Protein AF-A0A1H3CPK6-F1 (afdb_monomer_lite)

pLDDT: mean 84.08, std 11.9, range [36.28, 96.44]

Secondary structure (DSSP, 8-state):
-HHHHHHHHHHHHHHHHHHHHHS-TTGGG-GGGHHHHHHHHHHHHHHHHHHHHHHHHHHHHHHHHTT---EEE--TTS-EEEEEETTEEEEEEEETTEEEEEEEETTTEEEEEEEEETTS-HHHHHHHHHHTT---

Radius of gyration: 18.85 Å; chains: 1; bounding box: 45×26×53 Å

Foldseek 3Di:
DVVVVVVVLVVVVVVLVVVVVPDDPCLVVDPVCVVVVVVSVVSVLVVVLVVQLVLQVVLVVVCVVVVFPWDWDDDSNNTWIWGDDDQWIWIWGQDPQWTWIWIQGNNNDIDTDDIGHSPPDSVVVVVVVVVVVPDD

Structure (mmCIF, N/CA/C/O backbone):
data_AF-A0A1H3CPK6-F1
#
_entry.id   AF-A0A1H3CPK6-F1
#
loop_
_atom_site.group_PDB
_atom_site.id
_atom_site.type_symbol
_atom_site.label_atom_id
_atom_site.label_alt_id
_atom_site.label_comp_id
_atom_site.label_asym_id
_atom_site.label_entity_id
_atom_site.label_seq_id
_atom_site.pdbx_PDB_ins_code
_atom_site.Cartn_x
_atom_site.Cartn_y
_atom_site.Cartn_z
_atom_site.occupancy
_atom_site.B_iso_or_equiv
_atom_site.auth_seq_id
_atom_site.auth_comp_id
_atom_site.auth_asym_id
_atom_site.auth_atom_id
_atom_site.pdbx_PDB_model_num
ATOM 1 N N . MET A 1 1 ? -14.484 4.489 -18.994 1.00 45.88 1 MET A N 1
ATOM 2 C CA . MET A 1 1 ? -13.236 5.287 -18.879 1.00 45.88 1 MET A CA 1
ATOM 3 C C . MET A 1 1 ? -12.083 4.567 -18.164 1.00 45.88 1 MET A C 1
ATOM 5 O O . MET A 1 1 ? -10.955 4.722 -18.612 1.00 45.88 1 MET A O 1
ATOM 9 N N . GLU A 1 2 ? -12.303 3.767 -17.109 1.00 45.66 2 GLU A N 1
ATOM 10 C CA . GLU A 1 2 ? -11.199 3.108 -16.367 1.00 45.66 2 GLU A CA 1
ATOM 11 C C . GLU A 1 2 ? -10.410 2.048 -17.159 1.00 45.66 2 GLU A C 1
ATOM 13 O O . GLU A 1 2 ? -9.183 2.038 -17.084 1.00 45.66 2 GLU A O 1
ATOM 18 N N . LYS A 1 3 ? -11.073 1.219 -17.984 1.00 45.09 3 LYS A N 1
ATOM 19 C CA . LYS A 1 3 ? -10.398 0.207 -18.828 1.00 45.09 3 LYS A CA 1
ATOM 20 C C . LYS A 1 3 ? -9.319 0.811 -19.737 1.00 45.09 3 LYS A C 1
ATOM 22 O O . LYS A 1 3 ? -8.255 0.230 -19.914 1.00 45.09 3 LYS A O 1
ATOM 27 N N . ASN A 1 4 ? -9.568 2.017 -20.246 1.00 60.09 4 ASN A N 1
ATOM 28 C CA . ASN A 1 4 ? -8.655 2.715 -21.148 1.00 60.09 4 ASN A CA 1
ATOM 29 C C . ASN A 1 4 ? -7.405 3.238 -20.407 1.00 60.09 4 ASN A C 1
ATOM 31 O O . ASN A 1 4 ? -6.321 3.294 -20.976 1.00 60.09 4 ASN A O 1
ATOM 35 N N . LYS A 1 5 ? -7.516 3.563 -19.107 1.00 63.34 5 LYS A N 1
ATOM 36 C CA . LYS A 1 5 ? -6.358 3.939 -18.273 1.00 63.34 5 LYS A CA 1
ATOM 37 C C . LYS A 1 5 ? -5.460 2.741 -17.969 1.00 63.34 5 LYS A C 1
ATOM 39 O O . LYS A 1 5 ? -4.248 2.870 -18.095 1.00 63.34 5 LYS A O 1
ATOM 44 N N .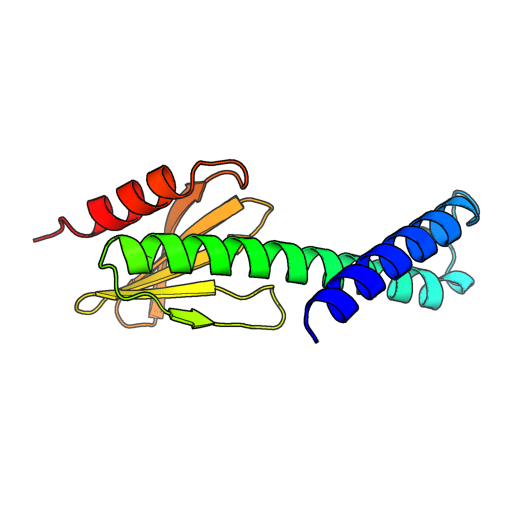 ALA A 1 6 ? -6.046 1.598 -17.608 1.00 59.16 6 ALA A N 1
ATOM 45 C CA . ALA A 1 6 ? -5.288 0.374 -17.344 1.00 59.16 6 ALA A CA 1
ATOM 46 C C . ALA A 1 6 ? -4.550 -0.112 -18.604 1.00 59.16 6 ALA A C 1
ATOM 48 O O . ALA A 1 6 ? -3.357 -0.388 -18.552 1.00 59.16 6 ALA A O 1
ATOM 49 N N . PHE A 1 7 ? -5.228 -0.118 -19.756 1.00 62.06 7 PHE A N 1
ATOM 50 C CA . PHE A 1 7 ? -4.625 -0.473 -21.043 1.00 62.06 7 PHE A CA 1
ATOM 51 C C . PHE A 1 7 ? -3.459 0.454 -21.427 1.00 62.06 7 PHE A C 1
ATOM 53 O O . PHE A 1 7 ? -2.370 -0.018 -21.744 1.00 62.06 7 PHE A O 1
ATOM 60 N N . LYS A 1 8 ? -3.642 1.777 -21.306 1.00 71.19 8 LYS A N 1
ATOM 61 C CA . LYS A 1 8 ? -2.569 2.753 -21.560 1.00 71.19 8 LYS A CA 1
ATOM 62 C C . LYS A 1 8 ? -1.372 2.575 -20.626 1.00 71.19 8 LYS A C 1
ATOM 64 O O . LYS A 1 8 ? -0.246 2.757 -21.067 1.00 71.19 8 LYS A O 1
ATOM 69 N N . GLN A 1 9 ? -1.594 2.205 -19.363 1.00 66.44 9 GLN A N 1
ATOM 70 C CA . GLN A 1 9 ? -0.508 1.905 -18.423 1.00 66.44 9 GLN A CA 1
ATOM 71 C C . GLN A 1 9 ? 0.273 0.653 -18.828 1.00 66.44 9 GLN A C 1
ATOM 73 O O . GLN A 1 9 ? 1.495 0.686 -18.790 1.00 66.44 9 GLN A O 1
ATOM 78 N N . VAL A 1 10 ? -0.408 -0.410 -19.268 1.00 69.25 10 VAL A N 1
ATOM 79 C CA . VAL A 1 10 ? 0.249 -1.638 -19.750 1.00 69.25 10 VAL A CA 1
ATOM 80 C C . VAL A 1 10 ? 1.105 -1.363 -20.986 1.00 69.25 10 VAL A C 1
ATOM 82 O O . VAL A 1 10 ? 2.235 -1.841 -21.054 1.00 69.25 10 VAL A O 1
ATOM 85 N N . ILE A 1 11 ? 0.606 -0.571 -21.940 1.00 74.31 11 ILE A N 1
ATOM 86 C CA . ILE A 1 11 ? 1.391 -0.160 -23.115 1.00 74.31 11 ILE A CA 1
ATOM 87 C C . ILE A 1 11 ? 2.614 0.654 -22.686 1.00 74.31 11 ILE A C 1
ATOM 89 O O . ILE A 1 11 ? 3.718 0.373 -23.141 1.00 74.31 11 ILE A O 1
ATOM 93 N N . LEU A 1 12 ? 2.438 1.626 -21.783 1.00 73.31 12 LEU A N 1
ATOM 94 C CA . LEU A 1 12 ? 3.547 2.450 -21.300 1.00 73.31 12 LEU A CA 1
ATOM 95 C C . LEU A 1 12 ? 4.618 1.607 -20.595 1.00 73.31 12 LEU A C 1
ATOM 97 O O . LEU A 1 12 ? 5.800 1.815 -20.837 1.00 73.31 12 LEU A O 1
ATOM 101 N N . SER A 1 13 ? 4.225 0.650 -19.748 1.00 71.50 13 SER A N 1
ATOM 102 C CA . SER A 1 13 ? 5.175 -0.227 -19.054 1.00 71.50 13 SER A CA 1
ATOM 103 C C . SER A 1 13 ? 5.963 -1.104 -20.034 1.00 71.50 13 SER A C 1
ATOM 105 O O . SER A 1 13 ? 7.171 -1.244 -19.863 1.00 71.50 13 SER A O 1
ATOM 107 N N . HIS A 1 14 ? 5.326 -1.645 -21.082 1.00 77.12 14 HIS A N 1
ATOM 108 C CA . HIS A 1 14 ? 6.034 -2.395 -22.130 1.00 77.12 14 HIS A CA 1
ATOM 109 C C . HIS A 1 14 ? 6.984 -1.508 -22.933 1.00 77.12 14 HIS A C 1
ATOM 111 O O . HIS A 1 14 ? 8.134 -1.880 -23.133 1.00 77.12 14 HIS A O 1
ATOM 117 N N . PHE A 1 15 ? 6.531 -0.321 -23.339 1.00 79.50 15 PHE A N 1
ATOM 118 C CA . PHE A 1 15 ? 7.372 0.640 -24.047 1.00 79.50 15 PHE A CA 1
ATOM 119 C C . PHE A 1 15 ? 8.621 0.998 -23.231 1.00 79.50 15 PHE A C 1
ATOM 121 O O . PHE A 1 15 ? 9.728 0.935 -23.747 1.00 79.50 15 PHE A O 1
ATOM 128 N N . ILE A 1 16 ? 8.464 1.295 -21.938 1.00 79.06 16 ILE A N 1
ATOM 129 C CA . ILE A 1 16 ? 9.595 1.628 -21.064 1.00 79.06 16 ILE A CA 1
ATOM 130 C C . ILE A 1 16 ? 10.534 0.450 -20.841 1.00 79.06 16 ILE A C 1
ATOM 132 O O . ILE A 1 16 ? 11.741 0.661 -20.761 1.00 79.06 16 ILE A O 1
ATOM 136 N N . LYS A 1 17 ? 10.007 -0.775 -20.756 1.00 80.38 17 LYS A N 1
ATOM 137 C CA . LYS A 1 17 ? 10.850 -1.968 -20.684 1.00 80.38 17 LYS A CA 1
ATOM 138 C C . LYS A 1 17 ? 11.721 -2.087 -21.937 1.00 80.38 17 LYS A C 1
ATOM 140 O O . LYS A 1 17 ? 12.930 -2.191 -21.803 1.00 80.38 17 LYS A O 1
ATOM 145 N N . ASN A 1 18 ? 11.121 -1.964 -23.118 1.00 80.81 18 ASN A N 1
ATOM 146 C CA . ASN A 1 18 ? 11.849 -2.053 -24.383 1.00 80.81 18 ASN A CA 1
ATOM 147 C C . ASN A 1 18 ? 12.892 -0.936 -24.522 1.00 80.81 18 ASN A C 1
ATOM 149 O O . ASN A 1 18 ? 14.027 -1.212 -24.880 1.00 80.81 18 ASN A O 1
ATOM 153 N N . VAL A 1 19 ? 12.544 0.306 -24.160 1.00 79.50 19 VAL A N 1
ATOM 154 C CA . VAL A 1 19 ? 13.510 1.417 -24.137 1.00 79.50 19 VAL A CA 1
ATOM 155 C C . VAL A 1 19 ? 14.674 1.101 -23.200 1.00 79.50 19 VAL A C 1
ATOM 157 O O . VAL A 1 19 ? 15.815 1.352 -23.558 1.00 79.50 19 VAL A O 1
ATOM 160 N N . LYS A 1 20 ? 14.415 0.533 -22.014 1.00 77.75 20 LYS A N 1
ATOM 161 C CA . LYS A 1 20 ? 15.487 0.153 -21.084 1.00 77.75 20 LYS A CA 1
ATOM 162 C C . LYS A 1 20 ? 16.376 -0.958 -21.652 1.00 77.75 20 LYS A C 1
ATOM 164 O O . LYS A 1 20 ? 17.585 -0.892 -21.466 1.00 77.75 20 LYS A O 1
ATOM 169 N N . ASP A 1 21 ? 15.786 -1.938 -22.329 1.00 82.31 21 ASP A N 1
ATOM 170 C CA . ASP A 1 21 ? 16.507 -3.066 -22.928 1.00 82.31 21 ASP A CA 1
ATOM 171 C C . ASP A 1 21 ? 17.394 -2.628 -24.118 1.00 82.31 21 ASP A C 1
ATOM 173 O O . ASP A 1 21 ? 18.388 -3.287 -24.414 1.00 82.31 21 ASP A O 1
ATOM 177 N N . GLU A 1 22 ? 17.076 -1.504 -24.773 1.00 83.81 22 GLU A N 1
ATOM 178 C CA . GLU A 1 22 ? 17.878 -0.914 -25.859 1.00 83.81 22 GLU A CA 1
ATOM 179 C C . GLU A 1 22 ? 18.968 0.063 -25.378 1.00 83.81 22 GLU A C 1
ATOM 181 O O . GLU A 1 22 ? 19.841 0.452 -26.158 1.00 83.81 22 GLU A O 1
ATOM 186 N N . LEU A 1 23 ? 18.945 0.476 -24.106 1.00 81.31 23 LEU A N 1
ATOM 187 C CA . LEU A 1 23 ? 19.956 1.383 -23.563 1.00 81.31 23 LEU A CA 1
ATOM 188 C C . LEU A 1 23 ? 21.284 0.647 -23.295 1.00 81.31 23 LEU A C 1
ATOM 190 O O . LEU A 1 23 ? 21.287 -0.508 -22.867 1.00 81.31 23 LEU A O 1
ATOM 194 N N . PRO A 1 24 ? 22.437 1.312 -23.504 1.00 82.38 24 PRO A N 1
ATOM 195 C CA . PRO A 1 24 ? 23.741 0.706 -23.254 1.00 82.38 24 PRO A CA 1
ATOM 196 C C . PRO A 1 24 ? 23.915 0.361 -21.764 1.00 82.38 24 PRO A C 1
ATOM 198 O O . PRO A 1 24 ? 23.436 1.115 -20.927 1.00 82.38 24 PRO A O 1
ATOM 201 N N . PRO A 1 25 ? 24.659 -0.697 -21.388 1.00 76.88 25 PRO A N 1
ATOM 202 C CA . PRO A 1 25 ? 24.712 -1.211 -20.009 1.00 76.88 25 PRO A CA 1
ATOM 203 C C . PRO A 1 25 ? 25.084 -0.185 -18.926 1.00 76.88 25 PRO A C 1
ATOM 205 O O . PRO A 1 25 ? 24.634 -0.305 -17.792 1.00 76.88 25 PRO A O 1
ATOM 208 N N . ASN A 1 26 ? 25.858 0.843 -19.291 1.00 79.31 26 ASN A N 1
ATOM 209 C CA . ASN A 1 26 ? 26.356 1.882 -18.383 1.00 79.31 26 ASN A CA 1
ATOM 210 C C . ASN A 1 26 ? 25.609 3.218 -18.557 1.00 79.31 26 ASN A C 1
ATOM 212 O O . ASN A 1 26 ? 26.147 4.278 -18.243 1.00 79.31 26 ASN A O 1
ATOM 216 N N . PHE A 1 27 ? 24.396 3.206 -19.126 1.00 79.25 27 PHE A N 1
ATOM 217 C CA . PHE A 1 27 ? 23.637 4.437 -19.368 1.00 79.25 27 PHE A CA 1
ATOM 218 C C . PHE A 1 27 ? 23.332 5.201 -18.073 1.00 79.25 27 PHE A C 1
ATOM 220 O O . PHE A 1 27 ? 23.232 6.423 -18.117 1.00 79.25 27 PHE A O 1
ATOM 227 N N . GLU A 1 28 ? 23.207 4.495 -16.941 1.00 75.06 28 GLU A N 1
ATOM 228 C CA . GLU A 1 28 ? 22.908 5.076 -15.626 1.00 75.06 28 GLU A CA 1
ATOM 229 C C . GLU A 1 28 ? 24.042 5.990 -15.110 1.00 75.06 28 GLU A C 1
ATOM 231 O O . GLU A 1 28 ? 23.763 6.928 -14.366 1.00 75.06 28 GLU A O 1
ATOM 236 N N . ASP A 1 29 ? 25.283 5.791 -15.575 1.00 78.19 29 ASP A N 1
ATOM 237 C CA . ASP A 1 29 ? 26.474 6.555 -15.161 1.00 78.19 29 ASP A CA 1
ATOM 238 C C . ASP A 1 29 ? 26.794 7.746 -16.084 1.00 78.19 29 ASP A C 1
ATOM 240 O O . ASP A 1 29 ? 27.772 8.465 -15.874 1.00 78.19 29 ASP A O 1
ATOM 244 N N . ASN A 1 30 ? 26.004 7.956 -17.141 1.00 79.69 30 ASN A N 1
ATOM 245 C CA . ASN A 1 30 ? 26.276 8.9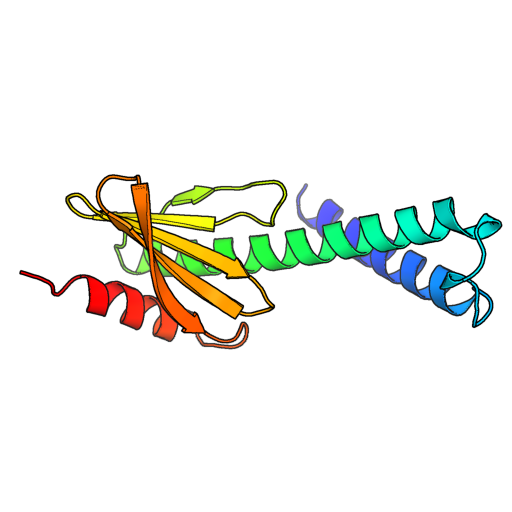74 -18.150 1.00 79.69 30 ASN A CA 1
ATOM 246 C C . ASN A 1 30 ? 25.255 10.118 -18.076 1.00 79.69 30 ASN A C 1
ATOM 248 O O . ASN A 1 30 ? 24.077 9.958 -18.404 1.00 79.69 30 ASN A O 1
ATOM 252 N N . ASP A 1 31 ? 25.745 11.309 -17.724 1.00 79.25 31 ASP A N 1
ATOM 253 C CA . ASP A 1 31 ? 24.950 12.535 -17.565 1.00 79.25 31 ASP A CA 1
ATOM 254 C C . ASP A 1 31 ? 24.114 12.905 -18.801 1.00 79.25 31 ASP A C 1
ATOM 256 O O . ASP A 1 31 ? 23.038 13.493 -18.669 1.00 79.25 31 ASP A O 1
ATOM 260 N N . SER A 1 32 ? 24.543 12.511 -20.005 1.00 82.06 32 SER A N 1
ATOM 261 C CA . SER A 1 32 ? 23.791 12.754 -21.247 1.00 82.06 32 SER A CA 1
ATOM 262 C C . SER A 1 32 ? 22.451 12.010 -21.274 1.00 82.06 32 SER A C 1
ATOM 264 O O . SER A 1 32 ? 21.518 12.432 -21.959 1.00 82.06 32 SER A O 1
ATOM 266 N N . PHE A 1 33 ? 22.324 10.924 -20.507 1.00 79.88 33 PHE A N 1
ATOM 267 C CA . PHE A 1 33 ? 21.098 10.136 -20.394 1.00 79.88 33 PHE A CA 1
ATOM 268 C C . PHE A 1 33 ? 20.236 10.520 -19.193 1.00 79.88 33 PHE A C 1
ATOM 270 O O . PHE A 1 33 ? 19.160 9.945 -19.020 1.00 79.88 33 PHE A O 1
ATOM 277 N N . LYS A 1 34 ? 20.631 11.523 -18.399 1.00 82.81 34 LYS A N 1
ATOM 278 C CA . LYS A 1 34 ? 19.912 11.936 -17.185 1.00 82.81 34 LYS A CA 1
ATOM 279 C C . LYS A 1 34 ? 18.420 12.173 -17.417 1.00 82.81 34 LYS A C 1
ATOM 281 O O . LYS A 1 34 ? 17.594 11.671 -16.663 1.00 82.81 34 LYS A O 1
ATOM 286 N N . TYR A 1 35 ? 18.062 12.851 -18.509 1.00 81.62 35 TYR A N 1
ATOM 287 C CA . TYR A 1 35 ? 16.659 13.069 -18.874 1.00 81.62 35 TYR A CA 1
ATOM 288 C C . TYR A 1 35 ? 15.891 11.754 -19.103 1.00 81.62 35 TYR A C 1
ATOM 290 O O . TYR A 1 35 ? 14.758 11.601 -18.642 1.00 81.62 35 TYR A O 1
ATOM 298 N N . TYR A 1 36 ? 16.505 10.785 -19.788 1.00 80.31 36 TYR A N 1
ATOM 299 C CA . TYR A 1 36 ? 15.905 9.473 -20.043 1.00 80.31 36 TYR A CA 1
ATOM 300 C C . TYR A 1 36 ? 15.782 8.649 -18.758 1.00 80.31 36 TYR A C 1
ATOM 302 O O . TYR A 1 36 ? 14.734 8.044 -18.522 1.00 80.31 36 TYR A O 1
ATOM 310 N N . ILE A 1 37 ? 16.803 8.677 -17.896 1.00 82.81 37 ILE A N 1
ATOM 311 C CA . ILE A 1 37 ? 16.788 8.033 -16.575 1.00 82.81 37 ILE A CA 1
ATOM 312 C C . ILE A 1 37 ? 15.641 8.600 -15.730 1.00 82.81 37 ILE A C 1
ATOM 314 O O . ILE A 1 37 ? 14.805 7.840 -15.231 1.00 82.81 37 ILE A O 1
ATOM 318 N N . ASP A 1 38 ? 15.534 9.927 -15.636 1.00 83.50 38 ASP A N 1
ATOM 319 C CA . ASP A 1 38 ? 14.478 10.611 -14.884 1.00 83.50 38 ASP A CA 1
ATOM 320 C C . ASP A 1 38 ? 13.082 10.270 -15.421 1.00 83.50 38 ASP A C 1
ATOM 322 O O . ASP A 1 38 ? 12.132 10.061 -14.652 1.00 83.50 38 ASP A O 1
ATOM 326 N N . PHE A 1 39 ? 12.941 10.171 -16.743 1.00 83.44 39 PHE A N 1
ATOM 327 C CA . PHE A 1 39 ? 11.696 9.780 -17.392 1.00 83.44 39 PHE A CA 1
ATOM 328 C C . PHE A 1 39 ? 11.295 8.332 -17.063 1.00 83.44 39 PHE A C 1
ATOM 330 O O . PHE A 1 39 ? 10.164 8.094 -16.615 1.00 83.44 39 PHE A O 1
ATOM 337 N N . ILE A 1 40 ? 12.217 7.375 -17.215 1.00 82.81 40 ILE A N 1
ATOM 338 C CA . ILE A 1 40 ? 12.005 5.958 -16.875 1.00 82.81 40 ILE A CA 1
ATOM 339 C C . ILE A 1 40 ? 11.627 5.830 -15.397 1.00 82.81 40 ILE A C 1
ATOM 341 O O . ILE A 1 40 ? 10.591 5.240 -15.064 1.00 82.81 40 ILE A O 1
ATOM 345 N N . GLN A 1 41 ? 12.4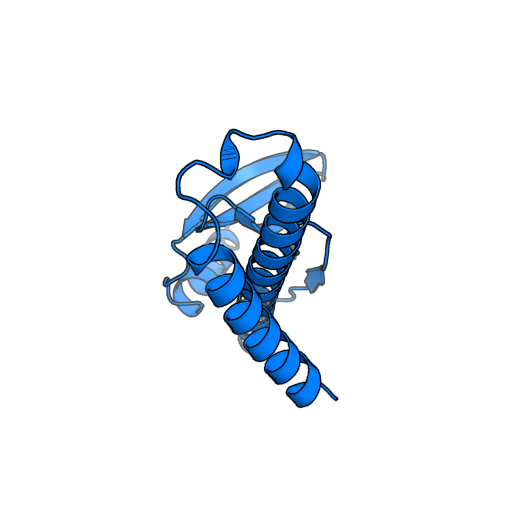03 6.456 -14.510 1.00 84.00 41 GLN A N 1
ATOM 346 C CA . GLN A 1 41 ? 12.161 6.450 -13.070 1.00 84.00 41 GLN A CA 1
ATOM 347 C C . GLN A 1 41 ? 10.798 7.062 -12.729 1.00 84.00 41 GLN A C 1
ATOM 349 O O . GLN A 1 41 ? 10.067 6.555 -11.872 1.00 84.00 41 GLN A O 1
ATOM 354 N N . THR A 1 42 ? 10.399 8.131 -13.420 1.00 86.56 42 THR A N 1
ATOM 355 C CA . THR A 1 42 ? 9.086 8.762 -13.243 1.00 86.56 42 THR A CA 1
ATOM 356 C C . THR A 1 42 ? 7.950 7.805 -13.582 1.00 86.56 42 THR A C 1
ATOM 358 O O . THR A 1 42 ? 6.965 7.737 -12.832 1.00 86.56 42 THR A O 1
ATOM 361 N N . ILE A 1 43 ? 8.058 7.055 -14.680 1.00 82.75 43 ILE A N 1
ATOM 362 C CA . ILE A 1 43 ? 7.029 6.088 -15.076 1.00 82.75 43 ILE A CA 1
ATOM 363 C C . ILE A 1 43 ? 6.980 4.915 -14.099 1.00 82.75 43 ILE A C 1
ATOM 365 O O . ILE A 1 43 ? 5.894 4.590 -13.611 1.00 82.75 43 ILE A O 1
ATOM 369 N N . GLN A 1 44 ? 8.128 4.360 -13.712 1.00 83.88 44 GLN A N 1
ATOM 370 C CA . GLN A 1 44 ? 8.199 3.298 -12.703 1.00 83.88 44 GLN A CA 1
ATOM 371 C C . GLN A 1 44 ? 7.588 3.747 -11.366 1.00 83.88 44 GLN A C 1
ATOM 373 O O . GLN A 1 44 ? 6.755 3.050 -10.781 1.00 83.88 44 GLN A O 1
ATOM 378 N N . ASN A 1 45 ? 7.899 4.966 -10.916 1.00 84.75 45 ASN A N 1
ATOM 379 C CA . ASN A 1 45 ? 7.309 5.552 -9.712 1.00 84.75 45 ASN A CA 1
ATOM 380 C C . ASN A 1 45 ? 5.784 5.704 -9.834 1.00 84.75 45 ASN A C 1
ATOM 382 O O . ASN A 1 45 ? 5.053 5.463 -8.869 1.00 84.75 45 ASN A O 1
ATOM 386 N N . ARG A 1 46 ? 5.268 6.092 -11.009 1.00 84.44 46 ARG A N 1
ATOM 387 C CA . ARG A 1 46 ? 3.816 6.155 -11.269 1.00 84.44 46 ARG A CA 1
ATOM 388 C C . ARG A 1 46 ? 3.172 4.775 -11.193 1.00 84.44 46 ARG A C 1
ATOM 390 O O . ARG A 1 46 ? 2.114 4.657 -10.574 1.00 84.44 46 ARG A O 1
ATOM 397 N N . GLU A 1 47 ? 3.800 3.756 -11.767 1.00 83.38 47 GLU A N 1
ATOM 398 C CA . GLU A 1 47 ? 3.308 2.379 -11.726 1.00 83.38 47 GLU A CA 1
ATOM 399 C C . GLU A 1 47 ? 3.241 1.853 -10.287 1.00 83.38 47 GLU A C 1
ATOM 401 O O . GLU A 1 47 ? 2.198 1.358 -9.849 1.00 83.38 47 GLU A O 1
ATOM 406 N N . VAL A 1 48 ? 4.311 2.044 -9.509 1.00 86.12 48 VAL A N 1
ATOM 407 C CA . VAL A 1 48 ? 4.355 1.666 -8.088 1.00 86.12 48 VAL A CA 1
ATOM 408 C C . VAL A 1 48 ? 3.248 2.372 -7.304 1.00 86.12 48 VAL A C 1
ATOM 410 O O . VAL A 1 48 ? 2.520 1.724 -6.550 1.00 86.12 48 VAL A O 1
ATOM 413 N N . ARG A 1 49 ? 3.062 3.685 -7.499 1.00 86.94 49 ARG A N 1
ATOM 414 C CA . ARG A 1 49 ? 1.985 4.445 -6.838 1.00 86.94 49 ARG A CA 1
ATOM 415 C C . ARG A 1 49 ? 0.600 3.923 -7.197 1.00 86.94 49 ARG A C 1
ATOM 417 O O . ARG A 1 49 ? -0.246 3.806 -6.312 1.00 86.94 49 ARG A O 1
ATOM 424 N N . TYR A 1 50 ? 0.374 3.593 -8.465 1.00 85.88 50 TYR A N 1
ATOM 425 C CA . TYR A 1 50 ? -0.890 3.023 -8.917 1.00 85.88 50 TYR A CA 1
ATOM 426 C C . TYR A 1 50 ? -1.164 1.670 -8.247 1.00 85.88 50 TYR A C 1
ATOM 428 O O . TYR A 1 50 ? -2.220 1.500 -7.636 1.00 85.88 50 TYR A O 1
ATOM 436 N N . LYS A 1 51 ? -0.193 0.746 -8.275 1.00 87.06 51 LYS A N 1
ATOM 437 C CA . LYS A 1 51 ? -0.294 -0.576 -7.630 1.00 87.06 51 LYS A CA 1
ATOM 438 C C . LYS A 1 51 ? -0.593 -0.458 -6.131 1.00 87.06 51 LYS A C 1
ATOM 440 O O . LYS A 1 51 ? -1.505 -1.119 -5.634 1.00 87.06 51 LYS A O 1
ATOM 445 N N . ARG A 1 52 ? 0.102 0.443 -5.424 1.00 90.62 52 ARG A N 1
ATOM 446 C CA . ARG A 1 52 ? -0.168 0.749 -4.005 1.00 90.62 52 ARG A CA 1
ATOM 447 C C . ARG A 1 52 ? -1.601 1.234 -3.788 1.00 90.62 52 ARG A C 1
ATOM 449 O O . ARG A 1 52 ? -2.290 0.733 -2.902 1.00 90.62 52 ARG A O 1
ATOM 456 N N . GLY A 1 53 ? -2.067 2.165 -4.618 1.00 90.44 53 GLY A N 1
ATOM 457 C CA . GLY A 1 53 ? -3.426 2.691 -4.527 1.00 90.44 53 GLY A CA 1
ATOM 458 C C . GLY A 1 53 ? -4.497 1.623 -4.754 1.00 90.44 53 GLY A C 1
ATOM 459 O O . GLY A 1 53 ? -5.492 1.594 -4.034 1.00 90.44 53 GLY A O 1
ATOM 460 N N . VAL A 1 54 ? -4.286 0.702 -5.699 1.00 90.19 54 VAL A N 1
ATOM 461 C CA . VAL A 1 54 ? -5.196 -0.434 -5.933 1.00 90.19 54 VAL A CA 1
ATOM 462 C C . VAL A 1 54 ? -5.273 -1.348 -4.707 1.00 90.19 54 VAL A C 1
ATOM 464 O O . VAL A 1 54 ? -6.375 -1.701 -4.286 1.00 90.19 54 VAL A O 1
ATOM 467 N N . LEU A 1 55 ? -4.132 -1.696 -4.102 1.00 93.19 55 LEU A N 1
ATOM 468 C CA . LEU A 1 55 ? -4.094 -2.526 -2.893 1.00 93.19 55 LEU A CA 1
ATOM 469 C C . LEU A 1 55 ? -4.815 -1.860 -1.715 1.00 93.19 55 LEU A C 1
ATOM 471 O O . LEU A 1 55 ? -5.660 -2.487 -1.078 1.00 93.19 55 LEU A O 1
ATOM 475 N N . LEU A 1 56 ? -4.553 -0.575 -1.466 1.00 94.81 56 LEU A N 1
ATOM 476 C CA . LEU A 1 56 ? -5.213 0.169 -0.390 1.00 94.81 56 LEU A CA 1
ATOM 477 C C . LEU A 1 56 ? -6.721 0.324 -0.636 1.00 94.81 56 LEU A C 1
ATOM 479 O O . LEU A 1 56 ? -7.506 0.163 0.292 1.00 94.81 56 LEU A O 1
ATOM 483 N N . LYS A 1 57 ? -7.163 0.546 -1.880 1.00 93.31 57 LYS A N 1
ATOM 484 C CA . LYS A 1 57 ? -8.598 0.556 -2.217 1.00 93.31 57 LYS A CA 1
ATOM 485 C C . LYS A 1 57 ? -9.266 -0.794 -1.947 1.00 93.31 57 LYS A C 1
ATOM 487 O O . LYS A 1 57 ? -10.376 -0.826 -1.416 1.00 93.31 57 LYS A O 1
ATOM 492 N N . ARG A 1 58 ? -8.602 -1.905 -2.288 1.00 94.06 58 ARG A N 1
ATOM 493 C CA . ARG A 1 58 ? -9.097 -3.264 -1.999 1.00 94.06 58 ARG A CA 1
ATOM 494 C C . ARG A 1 58 ? -9.217 -3.507 -0.496 1.00 94.06 58 ARG A C 1
ATOM 496 O O . ARG A 1 58 ? -10.260 -3.976 -0.046 1.00 94.06 58 ARG A O 1
ATOM 503 N N . LEU A 1 59 ? -8.199 -3.129 0.276 1.00 95.00 59 LEU A N 1
ATOM 504 C CA . LEU A 1 59 ? -8.225 -3.233 1.734 1.00 95.00 59 LEU A CA 1
ATOM 505 C C . LEU A 1 59 ? -9.323 -2.349 2.351 1.00 95.00 59 LEU A C 1
ATOM 507 O O . LEU A 1 59 ? -10.064 -2.810 3.214 1.00 95.00 59 LEU A O 1
ATOM 511 N N . ASN A 1 60 ? -9.510 -1.122 1.856 1.00 94.94 60 ASN A N 1
ATOM 512 C CA . ASN A 1 60 ? -10.587 -0.241 2.314 1.00 94.94 60 ASN A CA 1
ATOM 513 C C . ASN A 1 60 ? -11.973 -0.862 2.080 1.00 94.94 60 ASN A C 1
ATOM 515 O O . ASN A 1 60 ? -12.826 -0.822 2.960 1.00 94.94 60 ASN A O 1
ATOM 519 N N . LYS A 1 61 ? -12.183 -1.508 0.925 1.00 93.81 61 LYS A N 1
ATOM 520 C CA . LYS A 1 61 ? -13.424 -2.245 0.641 1.00 93.81 61 LYS A CA 1
ATOM 521 C C . LYS A 1 61 ? -13.633 -3.417 1.613 1.00 93.81 61 LYS A C 1
ATOM 523 O O . LYS A 1 61 ? -14.747 -3.611 2.091 1.00 93.81 61 LYS A O 1
ATOM 528 N N . CYS A 1 62 ? -12.576 -4.168 1.930 1.00 93.81 62 CYS A N 1
ATOM 529 C CA . CYS A 1 62 ? -12.600 -5.250 2.926 1.00 93.81 62 CYS A CA 1
ATOM 530 C C . CYS A 1 62 ? -12.999 -4.734 4.326 1.00 93.81 62 CYS A C 1
ATOM 532 O O . CYS A 1 62 ? -13.816 -5.358 5.011 1.00 93.81 62 CYS A O 1
ATOM 534 N N . PHE A 1 63 ? -12.516 -3.551 4.723 1.00 92.44 63 PHE A N 1
ATOM 535 C CA . PHE A 1 63 ? -12.951 -2.871 5.949 1.00 92.44 63 PHE A CA 1
ATOM 536 C C . PHE A 1 63 ? -14.424 -2.472 5.929 1.00 92.44 63 PHE A C 1
ATOM 538 O O . PHE A 1 63 ? -15.121 -2.756 6.903 1.00 92.44 63 PHE A O 1
ATOM 545 N N . SER A 1 64 ? -14.909 -1.875 4.836 1.00 89.06 64 SER A N 1
ATOM 546 C CA . SER A 1 64 ? -16.314 -1.466 4.716 1.00 89.06 64 SER A CA 1
ATOM 547 C C . SER A 1 64 ? -17.272 -2.653 4.830 1.00 89.06 64 SER A C 1
ATOM 549 O O . SER A 1 64 ? -18.245 -2.574 5.572 1.00 89.06 64 SER A O 1
ATOM 551 N N . ILE A 1 65 ? -16.966 -3.777 4.169 1.00 88.12 65 ILE A N 1
ATOM 552 C CA . ILE A 1 65 ? -17.752 -5.023 4.279 1.00 88.12 65 ILE A CA 1
ATOM 553 C C . ILE A 1 65 ? -17.755 -5.540 5.726 1.00 88.12 65 ILE A C 1
ATOM 555 O O . ILE A 1 65 ? -18.752 -6.068 6.202 1.00 88.12 65 ILE A O 1
ATOM 559 N N . GLY A 1 66 ? -16.649 -5.356 6.448 1.00 80.56 66 GLY A N 1
ATOM 560 C CA . GLY A 1 66 ? -16.517 -5.723 7.856 1.00 80.56 66 GLY A CA 1
ATOM 561 C C . GLY A 1 66 ? -17.056 -4.706 8.865 1.00 80.56 66 GLY A C 1
ATOM 562 O O . GLY A 1 66 ? -16.721 -4.827 10.042 1.00 80.56 66 GLY A O 1
ATOM 563 N N . GLY A 1 67 ? -17.796 -3.677 8.436 1.00 84.81 67 GLY A N 1
ATOM 564 C CA . GLY A 1 67 ? -18.364 -2.660 9.332 1.00 84.81 67 GLY A CA 1
ATOM 565 C C . GLY A 1 67 ? -17.339 -1.707 9.961 1.00 84.81 67 GLY A C 1
ATOM 566 O O . GLY A 1 67 ? -17.628 -1.035 10.950 1.00 84.81 67 GLY A O 1
ATOM 567 N N . ILE A 1 68 ? -16.118 -1.631 9.425 1.00 88.12 68 ILE A N 1
ATOM 568 C CA . ILE A 1 68 ? -15.103 -0.677 9.881 1.00 88.12 68 ILE A CA 1
ATOM 569 C C . ILE A 1 68 ? -15.230 0.604 9.055 1.00 88.12 68 ILE A C 1
ATOM 571 O O . ILE A 1 68 ? -14.999 0.590 7.847 1.00 88.12 68 ILE A O 1
ATOM 575 N N . LYS A 1 69 ? -15.543 1.726 9.717 1.00 90.19 69 LYS A N 1
ATOM 576 C CA . LYS A 1 69 ? -15.507 3.054 9.094 1.00 90.19 69 LYS A CA 1
ATOM 577 C C . LYS A 1 69 ? -14.052 3.436 8.805 1.00 90.19 69 LYS A C 1
ATOM 579 O O . LYS A 1 69 ? -13.303 3.780 9.716 1.00 90.19 69 LYS A O 1
ATOM 584 N N . ALA A 1 70 ? -13.664 3.301 7.544 1.00 93.44 70 ALA A N 1
ATOM 585 C CA . ALA A 1 70 ? -12.330 3.574 7.037 1.00 93.44 70 ALA A CA 1
ATOM 586 C C . ALA A 1 70 ? -12.422 4.475 5.802 1.00 93.44 70 ALA A C 1
ATOM 588 O O . ALA A 1 70 ? -13.331 4.326 4.981 1.00 93.44 70 ALA A O 1
ATOM 589 N N . GLU A 1 71 ? -11.474 5.393 5.668 1.00 94.69 71 GLU A N 1
ATOM 590 C CA . GLU A 1 71 ? -11.419 6.358 4.574 1.00 94.69 71 GLU A CA 1
ATOM 591 C C . GLU A 1 71 ? -10.097 6.228 3.824 1.00 94.69 71 GLU A C 1
ATOM 593 O O . GLU A 1 71 ? -9.021 6.229 4.421 1.00 94.69 71 GLU A O 1
ATOM 598 N N . TYR A 1 72 ? -10.167 6.118 2.498 1.00 95.00 72 TYR A N 1
ATOM 599 C CA . TYR A 1 72 ? -8.982 6.062 1.651 1.00 95.00 72 TYR A CA 1
ATOM 600 C C . TYR A 1 72 ? -8.604 7.459 1.153 1.00 95.00 72 TYR A C 1
ATOM 602 O O . TYR A 1 72 ? -9.363 8.097 0.425 1.00 95.00 72 TYR A O 1
ATOM 610 N N . TYR A 1 73 ? -7.391 7.886 1.486 1.00 93.31 73 TYR A N 1
ATOM 611 C CA . TYR A 1 73 ? -6.812 9.159 1.080 1.00 93.31 73 TYR A CA 1
ATOM 612 C C . TYR A 1 73 ? -5.740 8.937 0.018 1.00 93.31 73 TYR A C 1
ATOM 614 O O . TYR A 1 73 ? -4.785 8.185 0.219 1.00 93.31 73 TYR A O 1
ATOM 622 N N . THR A 1 74 ? -5.856 9.630 -1.111 1.00 86.44 74 THR A N 1
ATOM 623 C CA . THR A 1 74 ? -4.835 9.633 -2.165 1.00 86.44 74 THR A CA 1
ATOM 624 C C . THR A 1 74 ? -3.817 10.743 -1.931 1.00 86.44 74 THR A C 1
ATOM 626 O O . THR A 1 74 ? -4.192 11.885 -1.685 1.00 86.44 74 THR A O 1
ATOM 629 N N . ASN A 1 75 ? -2.526 10.437 -2.066 1.00 80.75 75 ASN A N 1
ATOM 630 C CA . ASN A 1 75 ? -1.454 11.433 -2.070 1.00 80.75 75 ASN A CA 1
ATOM 631 C C . ASN A 1 75 ? -0.332 11.029 -3.046 1.00 80.75 75 ASN A C 1
ATOM 633 O O . ASN A 1 75 ? -0.320 9.911 -3.572 1.00 80.75 75 ASN A O 1
ATOM 637 N N . ASN A 1 76 ? 0.659 11.906 -3.230 1.00 73.12 76 ASN A N 1
ATOM 638 C CA . ASN A 1 76 ? 1.811 11.668 -4.113 1.00 73.12 76 ASN A CA 1
ATOM 639 C C . ASN A 1 76 ? 2.698 10.475 -3.698 1.00 73.12 76 ASN A C 1
ATOM 641 O O . ASN A 1 76 ? 3.607 10.117 -4.443 1.00 73.12 76 ASN A O 1
ATOM 645 N N . LYS A 1 77 ? 2.445 9.839 -2.545 1.00 75.31 77 LYS A N 1
ATOM 646 C CA . LYS A 1 77 ? 3.185 8.674 -2.027 1.00 75.31 77 LYS A CA 1
ATOM 647 C C . LYS A 1 77 ? 2.435 7.339 -2.197 1.00 75.31 77 LYS A C 1
ATOM 649 O O . LYS A 1 77 ? 2.924 6.300 -1.762 1.00 75.31 77 LYS A O 1
ATOM 654 N N . GLY A 1 78 ? 1.279 7.339 -2.869 1.00 77.62 78 GLY A N 1
ATOM 655 C CA . GLY A 1 78 ? 0.449 6.141 -3.085 1.00 77.62 78 GLY A CA 1
ATOM 656 C C . GLY A 1 78 ? -0.778 6.047 -2.169 1.00 77.62 78 GLY A C 1
ATOM 657 O O . GLY A 1 78 ? -1.587 5.133 -2.323 1.00 77.62 78 GLY A O 1
ATOM 658 N N . GLY A 1 79 ? -0.961 7.025 -1.281 1.00 92.56 79 GLY A N 1
ATOM 659 C CA . GLY A 1 79 ? -2.112 7.133 -0.391 1.00 92.56 79 GLY A CA 1
ATOM 660 C C . GLY A 1 79 ? -1.989 6.342 0.909 1.00 92.56 79 GLY A C 1
ATOM 661 O O . GLY A 1 79 ? -0.973 5.705 1.190 1.00 92.56 79 GLY A O 1
ATOM 662 N N . PHE A 1 80 ? -3.037 6.417 1.722 1.00 95.56 80 PHE A N 1
ATOM 663 C CA . PHE A 1 80 ? -3.184 5.681 2.976 1.00 95.56 80 PHE A CA 1
ATOM 664 C C . PHE A 1 80 ? -4.668 5.487 3.299 1.00 95.56 80 PHE A C 1
ATOM 666 O O . PHE A 1 80 ? -5.524 6.200 2.782 1.00 95.56 80 PHE A O 1
ATOM 673 N N . ILE A 1 81 ? -4.970 4.521 4.158 1.00 95.94 81 ILE A N 1
ATOM 674 C CA . ILE A 1 81 ? -6.289 4.357 4.770 1.00 95.94 81 ILE A CA 1
ATOM 675 C C . ILE A 1 81 ? -6.239 4.979 6.160 1.00 95.94 81 ILE A C 1
ATOM 677 O O . ILE A 1 81 ? -5.276 4.751 6.890 1.00 95.94 81 ILE A O 1
ATOM 681 N N . GLN A 1 82 ? -7.262 5.740 6.523 1.00 95.19 82 GLN A N 1
ATOM 682 C CA . GLN A 1 82 ? -7.459 6.301 7.851 1.00 95.19 82 GLN A CA 1
ATOM 683 C C . GLN A 1 82 ? -8.644 5.626 8.533 1.00 95.19 82 GLN A C 1
ATOM 685 O O . GLN A 1 82 ? -9.687 5.420 7.917 1.00 95.19 82 GLN A O 1
ATOM 690 N N . ILE A 1 83 ? -8.486 5.297 9.810 1.00 93.25 83 ILE A N 1
ATOM 691 C CA . ILE A 1 83 ? -9.545 4.761 10.662 1.00 93.25 83 ILE A CA 1
ATOM 692 C C . ILE A 1 83 ? -9.533 5.573 11.949 1.00 93.25 83 ILE A C 1
ATOM 694 O O . ILE A 1 83 ? -8.548 5.560 12.688 1.00 93.25 83 ILE A O 1
ATOM 698 N N . GLU A 1 84 ? -10.621 6.282 12.215 1.00 90.62 84 GLU A N 1
ATOM 699 C CA . GLU A 1 84 ? -10.776 7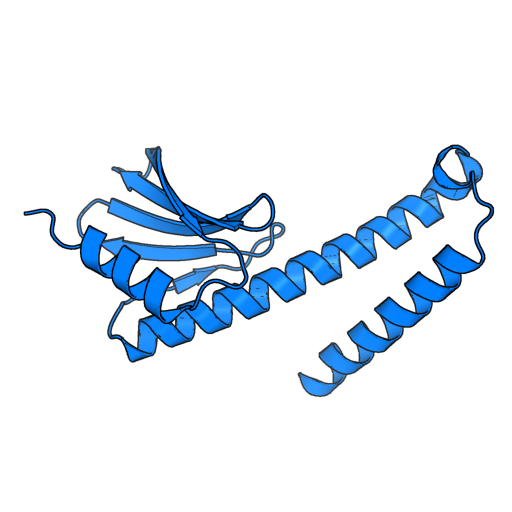.060 13.440 1.00 90.62 84 GLU A CA 1
ATOM 700 C C . GLU A 1 84 ? -11.433 6.213 14.524 1.00 90.62 84 GLU A C 1
ATOM 702 O O . GLU A 1 84 ? -12.436 5.529 14.288 1.00 90.62 84 GLU A O 1
ATOM 707 N N . LYS A 1 85 ? -10.859 6.237 15.728 1.00 83.69 85 LYS A N 1
ATOM 708 C CA . LYS A 1 85 ? -11.427 5.551 16.885 1.00 83.69 85 LYS A CA 1
ATOM 709 C C . LYS A 1 85 ? -11.093 6.309 18.164 1.00 83.69 85 LYS A C 1
ATOM 711 O O . LYS A 1 85 ? -9.934 6.409 18.552 1.00 83.69 85 LYS A O 1
ATOM 716 N N . ASN A 1 86 ? -12.126 6.767 18.865 1.00 83.00 86 ASN A N 1
ATOM 717 C CA . ASN A 1 86 ? -11.994 7.549 20.095 1.00 83.00 86 ASN A CA 1
ATOM 718 C C . ASN A 1 86 ? -11.092 8.782 19.855 1.00 83.00 86 ASN A C 1
ATOM 720 O O . ASN A 1 86 ? -11.402 9.597 18.992 1.00 83.00 86 ASN A O 1
ATOM 724 N N . LYS A 1 87 ? -9.981 8.909 20.593 1.00 85.56 87 LYS A N 1
ATOM 725 C CA . LYS A 1 87 ? -8.981 9.985 20.441 1.00 85.56 87 LYS A CA 1
ATOM 726 C C . LYS A 1 87 ? -7.805 9.606 19.529 1.00 85.56 87 LYS A C 1
ATOM 728 O O . LYS A 1 87 ? -6.905 10.420 19.327 1.00 85.56 87 LYS A O 1
ATOM 733 N N . ASP A 1 88 ? -7.813 8.389 18.991 1.00 88.75 88 ASP A N 1
ATOM 734 C CA . ASP A 1 88 ? -6.732 7.839 18.185 1.00 88.75 88 ASP A CA 1
ATOM 735 C C . ASP A 1 88 ? -7.113 7.774 16.701 1.00 88.75 88 ASP A C 1
ATOM 737 O O . ASP A 1 88 ? -8.263 7.551 16.312 1.00 88.75 88 ASP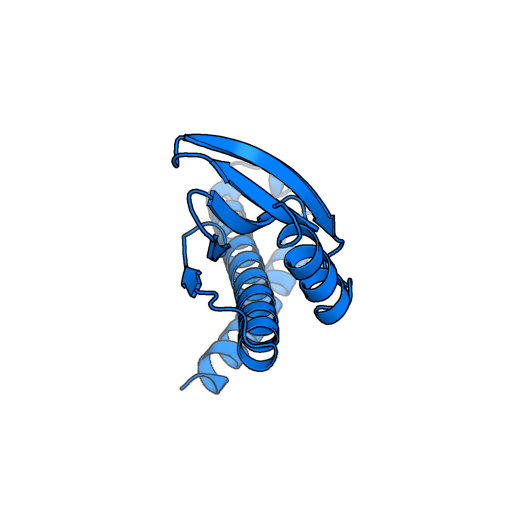 A O 1
ATOM 741 N N . THR A 1 89 ? -6.112 7.942 15.845 1.00 92.06 89 THR A N 1
ATOM 742 C CA . THR A 1 89 ? -6.231 7.755 14.399 1.00 92.06 89 THR A CA 1
ATOM 743 C C . THR A 1 89 ? -5.279 6.659 13.956 1.00 92.06 89 THR A C 1
ATOM 745 O O . THR A 1 89 ? -4.071 6.754 14.154 1.00 92.06 89 THR A O 1
ATOM 748 N N . PHE A 1 90 ? -5.803 5.623 13.315 1.00 93.31 90 PHE A N 1
ATOM 749 C CA . PHE A 1 90 ? -4.984 4.579 12.719 1.00 93.31 90 PHE A CA 1
ATOM 750 C C . PHE A 1 90 ? -4.772 4.881 11.244 1.00 93.31 90 PHE A C 1
ATOM 752 O O . PHE A 1 90 ? -5.729 5.160 10.520 1.00 93.31 90 PHE A O 1
ATOM 759 N N . LYS A 1 91 ? -3.519 4.825 10.790 1.00 94.75 91 LYS A N 1
ATOM 760 C CA . LYS A 1 91 ? -3.171 4.992 9.377 1.00 94.75 91 LYS A CA 1
ATOM 761 C C . LYS A 1 91 ? -2.510 3.736 8.848 1.00 94.75 91 LYS A C 1
ATOM 763 O O . LYS A 1 91 ? -1.534 3.266 9.420 1.00 94.75 91 LYS A O 1
ATOM 768 N N . ILE A 1 92 ? -3.017 3.224 7.734 1.00 95.62 92 ILE A N 1
ATOM 769 C CA . ILE A 1 92 ? -2.445 2.074 7.036 1.00 95.62 92 ILE A CA 1
ATOM 770 C C . ILE A 1 92 ? -1.908 2.561 5.703 1.00 95.62 92 ILE A C 1
ATOM 772 O O . ILE A 1 92 ? -2.649 3.096 4.878 1.00 95.62 92 ILE A O 1
ATOM 776 N N . ARG A 1 93 ? -0.609 2.393 5.497 1.00 95.00 93 ARG A N 1
ATOM 777 C CA . ARG A 1 93 ? 0.109 2.860 4.307 1.00 95.00 93 ARG A CA 1
ATOM 778 C C . ARG A 1 93 ? 1.034 1.770 3.789 1.00 95.00 93 ARG A C 1
ATOM 780 O O . ARG A 1 93 ? 1.322 0.822 4.511 1.00 95.00 93 ARG A O 1
ATOM 787 N N . ILE A 1 94 ? 1.483 1.898 2.544 1.00 94.50 94 ILE A N 1
ATOM 788 C CA . ILE A 1 94 ? 2.480 0.987 1.976 1.00 94.50 94 ILE A CA 1
ATOM 789 C C . ILE A 1 94 ? 3.830 1.695 1.954 1.00 94.50 94 ILE A C 1
ATOM 791 O O . ILE A 1 94 ? 4.031 2.611 1.157 1.00 94.50 94 ILE A O 1
ATOM 795 N N . GLU A 1 95 ? 4.744 1.237 2.802 1.00 91.06 95 GLU A N 1
ATOM 796 C CA . GLU A 1 95 ? 6.119 1.728 2.916 1.00 91.06 95 GLU A CA 1
ATOM 797 C C . GLU A 1 95 ? 7.075 0.536 2.853 1.00 91.06 95 GLU A C 1
ATOM 799 O O . GLU A 1 95 ? 6.742 -0.549 3.322 1.00 91.06 95 GLU A O 1
ATOM 804 N N . ASN A 1 96 ? 8.243 0.701 2.226 1.00 89.31 96 ASN A N 1
ATOM 805 C CA . ASN A 1 96 ? 9.266 -0.353 2.121 1.00 89.31 96 ASN A CA 1
ATOM 806 C C . ASN A 1 96 ? 8.723 -1.732 1.690 1.00 89.31 96 ASN A C 1
ATOM 808 O O . ASN A 1 96 ? 9.110 -2.763 2.228 1.00 89.31 96 ASN A O 1
ATOM 812 N N . LYS A 1 97 ? 7.807 -1.740 0.709 1.00 90.56 97 LYS A N 1
ATOM 813 C CA . LYS A 1 97 ? 7.137 -2.948 0.185 1.00 90.56 97 LYS A CA 1
ATOM 814 C C . LYS A 1 97 ? 6.366 -3.750 1.249 1.00 90.56 97 LYS A C 1
ATOM 816 O O . LYS A 1 97 ? 6.205 -4.954 1.095 1.00 90.56 97 LYS A O 1
ATOM 821 N N . LYS A 1 98 ? 5.861 -3.093 2.295 1.00 95.12 98 LYS A N 1
ATOM 822 C CA . LYS A 1 98 ? 5.006 -3.688 3.328 1.00 95.12 98 LYS A CA 1
ATOM 823 C C . LYS A 1 98 ? 3.833 -2.767 3.644 1.00 95.12 98 LYS A C 1
ATOM 825 O O . LYS A 1 98 ? 3.933 -1.547 3.502 1.00 95.12 98 LYS A O 1
ATOM 830 N N . PHE A 1 99 ? 2.720 -3.331 4.091 1.00 96.06 99 PHE A N 1
ATOM 831 C CA . PHE A 1 99 ? 1.720 -2.568 4.825 1.00 96.06 99 PHE A CA 1
ATOM 832 C C . PHE A 1 99 ? 2.302 -2.182 6.184 1.00 96.06 99 PHE A C 1
ATOM 834 O O . PHE A 1 99 ? 2.781 -3.040 6.917 1.00 96.06 99 PHE A O 1
ATOM 841 N N . GLN A 1 100 ? 2.235 -0.903 6.523 1.00 96.25 100 GLN A N 1
ATOM 842 C CA . GLN A 1 100 ? 2.627 -0.352 7.813 1.00 96.25 100 GLN A CA 1
ATOM 843 C C . GLN A 1 100 ? 1.386 0.227 8.483 1.00 96.25 100 GLN A C 1
ATOM 845 O O . GLN A 1 100 ? 0.730 1.108 7.914 1.00 96.25 100 GLN A O 1
ATOM 850 N N . ILE A 1 101 ? 1.084 -0.253 9.687 1.00 95.12 101 ILE A N 1
ATOM 851 C CA . ILE A 1 101 ? -0.005 0.266 10.514 1.00 95.12 101 ILE A CA 1
ATOM 852 C C . ILE A 1 101 ? 0.579 1.213 11.555 1.00 95.12 101 ILE A C 1
ATOM 854 O O . ILE A 1 101 ? 1.461 0.854 12.335 1.00 95.12 101 ILE A O 1
ATOM 858 N N . GLU A 1 102 ? 0.071 2.435 11.570 1.00 94.81 102 GLU A N 1
ATOM 859 C CA . GLU A 1 102 ? 0.462 3.497 12.486 1.00 94.81 102 GLU A CA 1
ATOM 860 C C . GLU A 1 102 ? -0.699 3.836 13.414 1.00 94.81 102 GLU A C 1
ATOM 862 O O . GLU A 1 102 ? -1.834 3.962 12.955 1.00 94.81 102 GLU A O 1
ATOM 867 N N . LYS A 1 103 ? -0.402 4.060 14.692 1.00 92.94 103 LYS A N 1
ATOM 868 C CA . LYS A 1 103 ? -1.271 4.737 15.650 1.00 92.94 103 LYS A CA 1
ATOM 869 C C . LYS A 1 103 ? -0.846 6.196 15.740 1.00 92.94 103 LYS A C 1
ATOM 871 O O . LYS A 1 103 ? 0.343 6.466 15.891 1.00 92.94 103 LYS A O 1
ATOM 876 N N . TRP A 1 104 ? -1.806 7.102 15.675 1.00 92.69 104 TRP A N 1
ATOM 877 C CA . TRP A 1 104 ? -1.625 8.524 15.922 1.00 92.69 104 TRP A CA 1
ATOM 878 C C . TRP A 1 104 ? -2.485 8.926 17.114 1.00 92.69 104 TRP A C 1
ATOM 880 O O . TRP A 1 104 ? -3.709 8.994 16.986 1.00 92.69 104 TRP A O 1
ATOM 890 N N . SER A 1 105 ? -1.855 9.181 18.256 1.00 88.25 105 SER A N 1
ATOM 891 C CA . SER A 1 105 ? -2.530 9.672 19.459 1.00 88.25 105 SER A CA 1
ATOM 892 C C . SER A 1 105 ? -2.460 11.193 19.491 1.00 88.25 105 SER A C 1
ATOM 894 O O . SER A 1 105 ? -1.433 11.785 19.158 1.00 88.25 105 SER A O 1
ATOM 896 N N . HIS A 1 106 ? -3.590 11.842 19.786 1.00 81.31 106 HIS A N 1
ATOM 897 C CA . HIS A 1 106 ? -3.702 13.309 19.807 1.00 81.31 106 HIS A CA 1
ATOM 898 C C . HIS A 1 106 ? -3.207 14.007 18.523 1.00 81.31 106 HIS A C 1
ATOM 900 O O . HIS A 1 106 ? -2.846 15.178 18.542 1.00 81.31 106 HIS A O 1
ATOM 906 N N . LYS A 1 107 ? -3.215 13.293 17.385 1.00 73.88 107 LYS A N 1
ATOM 907 C CA . LYS A 1 107 ? -2.737 13.738 16.060 1.00 73.88 107 LYS A CA 1
ATOM 908 C C . LYS A 1 107 ? -1.241 14.088 15.965 1.00 73.88 107 LYS A C 1
ATOM 910 O O . LYS A 1 107 ? -0.791 14.411 14.868 1.00 73.88 107 LYS A O 1
ATOM 915 N N . THR A 1 108 ? -0.472 13.978 17.043 1.00 78.62 108 THR A N 1
ATOM 916 C CA . THR A 1 108 ? 0.944 14.378 17.102 1.00 78.62 108 THR A CA 1
ATOM 917 C C . THR A 1 108 ? 1.875 13.197 17.355 1.00 78.62 108 THR A C 1
ATOM 919 O O . THR A 1 108 ? 2.948 13.124 16.759 1.00 78.62 108 THR A O 1
ATOM 922 N N . GLU A 1 109 ? 1.457 12.233 18.172 1.00 84.00 109 GLU A N 1
ATOM 923 C CA . GLU A 1 109 ? 2.291 11.097 18.551 1.00 84.00 109 GLU A CA 1
ATOM 924 C C . GLU A 1 109 ? 2.072 9.917 17.611 1.00 84.00 109 GLU A C 1
ATOM 926 O O . GLU A 1 109 ? 1.025 9.267 17.636 1.00 84.00 109 GLU A O 1
ATOM 931 N N . LYS A 1 110 ? 3.078 9.624 16.783 1.00 91.50 110 LYS A N 1
ATOM 932 C CA . LYS A 1 110 ? 3.077 8.474 15.876 1.00 91.50 110 LYS A CA 1
ATOM 933 C C . LYS A 1 110 ? 3.783 7.278 16.514 1.00 91.50 110 LYS A C 1
ATOM 935 O O . LYS A 1 110 ? 4.972 7.344 16.815 1.00 91.50 110 LYS A O 1
ATOM 940 N N . LYS A 1 111 ? 3.101 6.133 16.553 1.00 92.75 111 LYS A N 1
ATOM 941 C CA . LYS A 1 111 ? 3.689 4.822 16.864 1.00 92.75 111 LYS A CA 1
ATOM 942 C C . LYS A 1 111 ? 3.417 3.832 15.740 1.00 92.75 111 LYS A C 1
ATOM 944 O O . LYS A 1 111 ? 2.285 3.707 15.283 1.00 92.75 111 LYS A O 1
ATOM 949 N N . ILE A 1 112 ? 4.439 3.107 15.295 1.00 94.00 112 ILE A N 1
ATOM 950 C CA . ILE A 1 112 ? 4.247 1.989 14.364 1.00 94.00 112 ILE A CA 1
ATOM 951 C C . ILE A 1 112 ? 3.838 0.764 15.176 1.00 94.00 112 ILE A C 1
ATOM 953 O O . ILE A 1 112 ? 4.481 0.434 16.169 1.00 94.00 112 ILE A O 1
ATOM 957 N N . ILE A 1 113 ? 2.740 0.130 14.779 1.00 93.56 113 ILE A N 1
ATOM 958 C CA . ILE A 1 113 ? 2.126 -0.969 15.527 1.00 93.56 113 ILE A CA 1
ATOM 959 C C . ILE A 1 113 ? 2.504 -2.312 14.916 1.00 93.56 113 ILE A C 1
ATOM 961 O O . ILE A 1 113 ? 2.801 -3.261 15.634 1.00 93.56 113 ILE A O 1
ATOM 965 N N . SER A 1 114 ? 2.457 -2.404 13.589 1.00 93.75 114 SER A N 1
ATOM 966 C CA . SER A 1 114 ? 2.646 -3.663 12.881 1.00 93.75 114 SER A CA 1
ATOM 967 C C . SER A 1 114 ? 3.049 -3.444 11.429 1.00 93.75 114 SER A C 1
ATOM 969 O O . SER A 1 114 ? 2.796 -2.389 10.833 1.00 93.75 114 SER A O 1
ATOM 971 N N . TYR A 1 115 ? 3.667 -4.486 10.874 1.00 96.44 115 TYR A N 1
ATOM 972 C CA . TYR A 1 115 ? 3.989 -4.611 9.463 1.00 96.44 115 TYR A CA 1
ATOM 973 C C . TYR A 1 115 ? 3.386 -5.897 8.903 1.00 96.44 115 TYR A C 1
ATOM 975 O O . TYR A 1 115 ? 3.379 -6.921 9.585 1.00 96.44 115 TYR A O 1
ATOM 983 N N . PHE A 1 116 ? 2.932 -5.849 7.654 1.00 96.31 116 PHE A N 1
ATOM 984 C CA . PHE A 1 116 ? 2.500 -7.024 6.897 1.00 96.31 116 PHE A CA 1
ATOM 985 C C . PHE A 1 116 ? 3.092 -6.991 5.495 1.00 96.31 116 PHE A C 1
ATOM 987 O O . PHE A 1 116 ? 3.174 -5.927 4.882 1.00 96.31 116 PHE A O 1
ATOM 994 N N . ASP A 1 117 ? 3.485 -8.145 4.973 1.00 95.81 117 ASP A N 1
ATOM 995 C CA . ASP A 1 117 ? 3.933 -8.251 3.587 1.00 95.81 117 ASP A CA 1
ATOM 996 C C . ASP A 1 117 ? 2.759 -8.011 2.619 1.00 95.81 117 ASP A C 1
ATOM 998 O O . ASP A 1 117 ? 1.590 -8.159 2.986 1.00 95.81 117 ASP A O 1
ATOM 1002 N N . LEU A 1 118 ? 3.043 -7.560 1.392 1.00 92.75 118 LEU A N 1
ATOM 1003 C CA . LEU A 1 118 ? 1.997 -7.128 0.446 1.00 92.75 118 LEU A CA 1
ATOM 1004 C C . LEU A 1 118 ? 1.117 -8.266 -0.086 1.00 92.75 118 LEU A C 1
ATOM 1006 O O . LEU A 1 118 ? 0.046 -7.997 -0.628 1.00 92.75 118 LEU A O 1
ATOM 1010 N N . ASP A 1 119 ? 1.571 -9.504 0.058 1.00 93.06 119 ASP A N 1
ATOM 1011 C CA . ASP A 1 119 ? 0.863 -10.746 -0.250 1.00 93.06 119 ASP A CA 1
ATOM 1012 C C . ASP A 1 119 ? 0.027 -11.268 0.930 1.00 93.06 119 ASP A C 1
ATOM 1014 O O . ASP A 1 119 ? -0.735 -12.221 0.773 1.00 93.06 119 ASP A O 1
ATOM 1018 N N . THR A 1 120 ? 0.118 -10.629 2.103 1.00 94.19 120 THR A N 1
ATOM 1019 C CA . THR A 1 120 ? -0.704 -10.987 3.260 1.00 94.19 120 THR A CA 1
ATOM 1020 C C . THR A 1 120 ? -2.189 -10.835 2.928 1.00 94.19 120 THR A C 1
ATOM 1022 O O . THR A 1 120 ? -2.629 -9.785 2.457 1.00 94.19 120 THR A O 1
ATOM 1025 N N . ASP A 1 121 ? -2.977 -11.863 3.258 1.00 94.00 121 ASP A N 1
ATOM 1026 C CA . ASP A 1 121 ? -4.436 -11.829 3.155 1.00 94.00 121 ASP A CA 1
ATOM 1027 C C . ASP A 1 121 ? -5.017 -10.584 3.852 1.00 94.00 121 ASP A C 1
ATOM 1029 O O . ASP A 1 121 ? -4.766 -10.315 5.034 1.00 94.00 121 ASP A O 1
ATOM 1033 N N . LEU A 1 122 ? -5.832 -9.830 3.114 1.00 93.00 122 LEU A N 1
ATOM 1034 C CA . LEU A 1 122 ? -6.462 -8.601 3.586 1.00 93.00 122 LEU A CA 1
ATOM 1035 C C . LEU A 1 122 ? -7.339 -8.848 4.824 1.00 93.00 122 LEU A C 1
ATOM 1037 O O . LEU A 1 122 ? -7.395 -7.990 5.709 1.00 93.00 122 LEU A O 1
ATOM 1041 N N . GLU A 1 123 ? -7.955 -10.028 4.951 1.00 92.31 123 GLU A N 1
ATOM 1042 C CA . GLU A 1 123 ? -8.732 -10.392 6.144 1.00 92.31 123 GLU A CA 1
ATOM 1043 C C . GLU A 1 123 ? -7.841 -10.596 7.380 1.00 92.31 123 GLU A C 1
ATOM 1045 O O . GLU A 1 123 ? -8.260 -10.327 8.510 1.00 92.31 123 GLU A O 1
ATOM 1050 N N . LYS A 1 124 ? -6.577 -11.007 7.213 1.00 93.75 124 LYS A N 1
ATOM 1051 C CA . LYS A 1 124 ? -5.606 -11.060 8.321 1.00 93.75 124 LYS A CA 1
ATOM 1052 C C . LYS A 1 124 ? -5.249 -9.654 8.803 1.00 93.75 124 LYS A C 1
ATOM 1054 O O . LYS A 1 124 ? -5.252 -9.409 10.010 1.00 93.75 124 LYS A O 1
ATOM 1059 N N . ILE A 1 125 ? -5.024 -8.720 7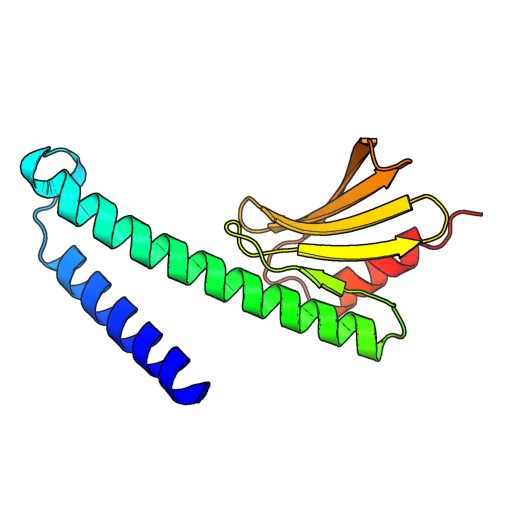.877 1.00 92.94 125 ILE A N 1
ATOM 1060 C CA . ILE A 1 125 ? -4.773 -7.305 8.204 1.00 92.94 125 ILE A CA 1
ATOM 1061 C C . ILE A 1 125 ? -5.984 -6.715 8.939 1.00 92.94 125 ILE A C 1
ATOM 1063 O O . ILE A 1 125 ? -5.837 -6.060 9.972 1.00 92.94 125 ILE A O 1
ATOM 1067 N N . LYS A 1 126 ? -7.200 -7.008 8.472 1.00 90.62 126 LYS A N 1
ATOM 1068 C CA . LYS A 1 126 ? -8.446 -6.587 9.124 1.00 90.62 126 LYS A CA 1
ATOM 1069 C C . LYS A 1 126 ? -8.638 -7.151 10.518 1.00 90.62 126 LYS A C 1
ATOM 1071 O O . LYS A 1 126 ? -8.962 -6.381 11.422 1.00 90.62 126 LYS A O 1
ATOM 1076 N N . ARG A 1 127 ? -8.386 -8.440 10.733 1.00 90.69 127 ARG A N 1
ATOM 1077 C CA . ARG A 1 127 ? -8.410 -9.025 12.082 1.00 90.69 127 ARG A CA 1
ATOM 1078 C C . ARG A 1 127 ? -7.398 -8.354 13.008 1.00 90.69 127 ARG A C 1
ATOM 1080 O O . ARG A 1 127 ? -7.745 -8.068 14.151 1.00 90.69 127 ARG A O 1
ATOM 1087 N N . ASN A 1 128 ? -6.200 -8.021 12.518 1.00 91.00 128 ASN A N 1
ATOM 1088 C CA . ASN A 1 128 ? -5.228 -7.268 13.313 1.00 91.00 128 ASN A CA 1
ATOM 1089 C C . ASN A 1 128 ? -5.780 -5.892 13.716 1.00 91.00 128 ASN A C 1
ATOM 1091 O O . ASN A 1 128 ? -5.838 -5.594 14.905 1.00 91.00 128 ASN A O 1
ATOM 1095 N N . VAL A 1 129 ? -6.280 -5.102 12.764 1.00 88.06 129 VAL A N 1
ATOM 1096 C CA . VAL A 1 129 ? -6.883 -3.786 13.042 1.00 88.06 129 VAL A CA 1
ATOM 1097 C C . VAL A 1 129 ? -8.054 -3.877 14.024 1.00 88.06 129 VAL A C 1
ATOM 1099 O O . VAL A 1 129 ? -8.196 -3.012 14.884 1.00 88.06 129 VAL A O 1
ATOM 1102 N N . LEU A 1 130 ? -8.885 -4.918 13.936 1.00 85.19 130 LEU A N 1
ATOM 1103 C CA . LEU A 1 130 ? -9.971 -5.158 14.890 1.00 85.19 130 LEU A CA 1
ATOM 1104 C C . LEU A 1 130 ? -9.454 -5.524 16.283 1.00 85.19 130 LEU A C 1
ATOM 1106 O O . LEU A 1 130 ? -10.004 -5.039 17.263 1.00 85.19 130 LEU A O 1
ATOM 1110 N N . SER A 1 131 ? -8.384 -6.314 16.390 1.00 85.06 131 SER A N 1
ATOM 1111 C CA . SER A 1 131 ? -7.784 -6.658 17.688 1.00 85.06 131 SER A CA 1
ATOM 1112 C C . SER A 1 131 ? -7.215 -5.433 18.415 1.00 85.06 131 SER A C 1
ATOM 1114 O O . SER A 1 131 ? -7.315 -5.337 19.635 1.00 85.06 131 SER A O 1
ATOM 1116 N N . LEU A 1 132 ? -6.732 -4.436 17.663 1.00 78.00 132 LEU A N 1
ATOM 1117 C CA . LEU A 1 132 ? -6.314 -3.137 18.201 1.00 78.00 132 LEU A CA 1
ATOM 1118 C C . LEU A 1 132 ? -7.481 -2.317 18.778 1.00 78.00 132 LEU A C 1
ATOM 1120 O O . LEU A 1 132 ? -7.241 -1.349 19.495 1.00 78.00 132 LEU A O 1
ATOM 1124 N N . LYS A 1 133 ? -8.739 -2.690 18.488 1.00 60.88 133 LYS A N 1
ATOM 1125 C CA . LYS A 1 133 ? -9.942 -2.053 19.048 1.00 60.88 133 LYS A CA 1
ATOM 1126 C C . LYS A 1 133 ? -10.321 -2.564 20.444 1.00 60.88 133 LYS A C 1
ATOM 1128 O O . LYS A 1 133 ? -11.238 -1.995 21.027 1.00 60.88 133 LYS A O 1
ATOM 1133 N N . ASN A 1 134 ? -9.639 -3.573 20.993 1.00 52.75 134 ASN A N 1
ATOM 1134 C CA . ASN A 1 134 ? -9.931 -4.134 22.321 1.00 52.75 134 ASN A CA 1
ATOM 1135 C C . ASN A 1 134 ? -9.164 -3.448 23.463 1.00 52.75 134 ASN A C 1
ATOM 1137 O O . ASN A 1 134 ? -8.710 -4.116 24.390 1.00 52.75 134 ASN A O 1
ATOM 1141 N N . TRP A 1 135 ? -8.995 -2.129 23.415 1.00 45.75 135 TRP A N 1
ATOM 1142 C CA . TRP A 1 135 ? -8.414 -1.374 24.527 1.00 45.75 135 TRP A CA 1
ATOM 1143 C C . TRP A 1 135 ? -9.535 -0.601 25.219 1.00 45.75 135 TRP A C 1
ATOM 1145 O O . TRP A 1 135 ? -10.100 0.327 24.638 1.00 45.75 135 TRP A O 1
ATOM 1155 N N . ARG A 1 136 ? -9.901 -1.114 26.401 1.00 36.28 136 ARG A N 1
ATOM 1156 C CA . ARG A 1 136 ? -10.812 -0.490 27.367 1.00 36.28 136 ARG A CA 1
ATOM 1157 C C . ARG A 1 136 ? -10.396 0.947 27.661 1.00 36.28 136 ARG A C 1
ATOM 1159 O O . ARG A 1 136 ? -9.170 1.189 27.722 1.00 36.28 136 ARG A O 1
#

Organism: NCBI:txid762486

Sequence (136 aa):
MEKNKAFKQVILSHFIKNVKDELPPNFEDNDSFKYYIDFIQTIQNREVRYKRGVLLKRLNKCFSIGGIKAEYYTNNKGGFIQIEKNKDTFKIRIENKKFQIEKWSHKTEKKIISYFDLDTDLEKIKRNVLSLKNWR